Protein AF-A0A7C7WTL5-F1 (afdb_monomer_lite)

Foldseek 3Di:
DAAEEAEAAPCQQPPPPDPPDDPPRRHDHDCPDPCNCRNVVRVVVVVVQVVCCVVPVHHYHYDHDFAEDEPPPDLPPVDQVSQQVVCVVVVHDRDDDDPNPDDGDYDYPVRVVVVSVVRSD

Structure (mmCIF, N/CA/C/O backbone):
data_AF-A0A7C7WTL5-F1
#
_entry.id   AF-A0A7C7WTL5-F1
#
loop_
_atom_site.group_PDB
_atom_site.id
_atom_site.type_symbol
_atom_site.label_atom_id
_atom_site.label_alt_id
_atom_site.label_comp_id
_atom_site.label_asym_id
_atom_site.label_entity_id
_atom_site.label_seq_id
_atom_site.pdbx_PDB_ins_code
_atom_site.Cartn_x
_atom_site.Cartn_y
_atom_site.Cartn_z
_atom_site.occupancy
_atom_site.B_iso_or_equiv
_atom_site.auth_seq_id
_atom_site.auth_comp_id
_atom_site.auth_asym_id
_atom_site.auth_atom_id
_atom_site.pdbx_PDB_model_num
ATOM 1 N N . GLY A 1 1 ? 8.521 -17.626 -19.803 1.00 83.50 1 GLY A N 1
ATOM 2 C CA . GLY A 1 1 ? 8.962 -17.277 -18.437 1.00 83.50 1 GLY A CA 1
ATOM 3 C C . GLY A 1 1 ? 7.755 -17.201 -17.525 1.00 83.50 1 GLY A C 1
ATOM 4 O O . GLY A 1 1 ? 6.656 -17.469 -17.994 1.00 83.50 1 GLY A O 1
ATOM 5 N N . ALA A 1 2 ? 7.952 -16.861 -16.253 1.00 93.62 2 ALA A N 1
ATOM 6 C CA . ALA A 1 2 ? 6.860 -16.503 -15.346 1.00 93.62 2 ALA A CA 1
ATOM 7 C C . ALA A 1 2 ? 6.762 -14.974 -15.241 1.00 93.62 2 ALA A C 1
ATOM 9 O O . ALA A 1 2 ? 7.794 -14.302 -15.248 1.00 93.62 2 ALA A O 1
ATOM 10 N N . ARG A 1 3 ? 5.538 -14.449 -15.135 1.00 97.12 3 ARG A N 1
ATOM 11 C CA . ARG A 1 3 ? 5.256 -13.040 -14.835 1.00 97.12 3 ARG A CA 1
ATOM 12 C C . ARG A 1 3 ? 5.244 -12.840 -13.322 1.00 97.12 3 ARG A C 1
ATOM 14 O O . ARG A 1 3 ? 4.704 -13.676 -12.596 1.00 97.12 3 ARG A O 1
ATOM 21 N N . ILE A 1 4 ? 5.840 -11.752 -12.843 1.00 98.00 4 ILE A N 1
ATOM 22 C CA . ILE A 1 4 ? 5.933 -11.439 -11.412 1.00 98.00 4 ILE A CA 1
ATOM 23 C C . ILE A 1 4 ? 5.059 -10.223 -11.101 1.00 98.00 4 ILE A C 1
ATOM 25 O O . ILE A 1 4 ? 5.232 -9.163 -11.695 1.00 98.00 4 ILE A O 1
ATOM 29 N N . LEU A 1 5 ? 4.164 -10.357 -10.120 1.00 98.31 5 LEU A N 1
ATOM 30 C CA . LEU A 1 5 ? 3.429 -9.237 -9.532 1.00 98.31 5 LEU A CA 1
ATOM 31 C C . LEU A 1 5 ? 4.028 -8.905 -8.165 1.00 98.31 5 LEU A C 1
ATOM 33 O O . LEU A 1 5 ? 3.967 -9.708 -7.232 1.00 98.31 5 LEU A O 1
ATOM 37 N N . HIS A 1 6 ? 4.590 -7.709 -8.038 1.00 98.38 6 HIS A N 1
ATOM 38 C CA . HIS A 1 6 ? 5.110 -7.193 -6.785 1.00 98.38 6 HIS A CA 1
ATOM 39 C C . HIS A 1 6 ? 4.043 -6.378 -6.047 1.00 98.38 6 HIS A C 1
ATOM 41 O O . HIS A 1 6 ? 3.621 -5.314 -6.503 1.00 98.38 6 HIS A O 1
ATOM 47 N N . ALA A 1 7 ? 3.640 -6.866 -4.873 1.00 98.25 7 ALA A N 1
ATOM 48 C CA . ALA A 1 7 ? 2.781 -6.139 -3.944 1.00 98.25 7 ALA A CA 1
ATOM 49 C C . ALA A 1 7 ? 3.587 -5.064 -3.193 1.00 98.25 7 ALA A C 1
ATOM 51 O O . ALA A 1 7 ? 4.157 -5.324 -2.125 1.00 98.25 7 ALA A O 1
ATOM 52 N N . SER A 1 8 ? 3.641 -3.864 -3.764 1.00 98.25 8 SER 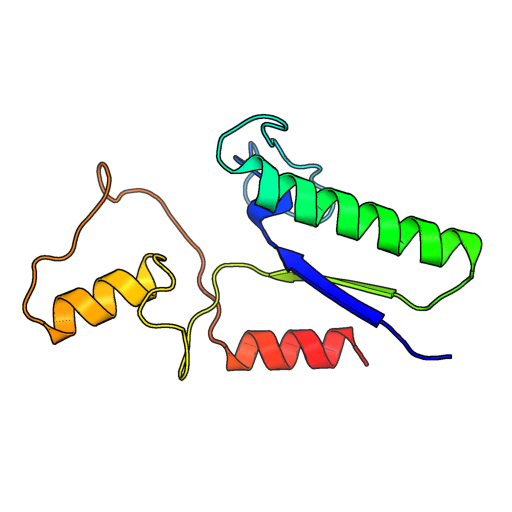A N 1
ATOM 53 C CA . SER A 1 8 ? 4.150 -2.657 -3.113 1.00 98.25 8 SER A CA 1
ATOM 54 C C . SER A 1 8 ? 3.076 -2.032 -2.203 1.00 98.25 8 SER A C 1
ATOM 56 O O . SER A 1 8 ? 2.077 -2.665 -1.859 1.00 98.25 8 SER A O 1
ATOM 58 N N . THR A 1 9 ? 3.283 -0.799 -1.754 1.00 97.06 9 THR A N 1
ATOM 59 C CA . THR A 1 9 ? 2.472 -0.127 -0.731 1.00 97.06 9 THR A CA 1
ATOM 60 C C . THR A 1 9 ? 2.339 1.363 -1.023 1.00 97.06 9 THR A C 1
ATOM 62 O O . THR A 1 9 ? 3.229 1.948 -1.631 1.00 97.06 9 THR A O 1
ATOM 65 N N . SER A 1 10 ? 1.270 2.004 -0.549 1.00 95.12 10 SER A N 1
ATOM 66 C CA . SER A 1 10 ? 1.155 3.468 -0.560 1.00 95.12 10 SER A CA 1
ATOM 67 C C . SER A 1 10 ? 2.226 4.165 0.290 1.00 95.12 10 SER A C 1
ATOM 69 O O . SER A 1 10 ? 2.511 5.336 0.072 1.00 95.12 10 SER A O 1
ATOM 71 N N . GLU A 1 11 ? 2.860 3.465 1.236 1.00 94.81 11 GLU A N 1
ATOM 72 C CA . GLU A 1 11 ? 3.922 4.042 2.078 1.00 94.81 11 GLU A CA 1
ATOM 73 C C . GLU A 1 11 ? 5.185 4.425 1.282 1.00 94.81 11 GLU A C 1
ATOM 75 O O . GLU A 1 11 ? 5.981 5.228 1.761 1.00 94.81 11 GLU A O 1
ATOM 80 N N . VAL A 1 12 ? 5.350 3.957 0.033 1.00 97.62 12 VAL A N 1
ATOM 81 C CA . VAL A 1 12 ? 6.435 4.440 -0.847 1.00 97.62 12 VAL A CA 1
ATOM 82 C C . VAL A 1 12 ? 6.316 5.937 -1.154 1.00 97.62 12 VAL A C 1
ATOM 84 O O . VAL A 1 12 ? 7.315 6.562 -1.512 1.00 97.62 12 VAL A O 1
ATOM 87 N N . TYR A 1 13 ? 5.120 6.511 -0.975 1.00 96.56 13 TYR A N 1
ATOM 88 C CA . TYR A 1 13 ? 4.859 7.944 -1.088 1.00 96.56 13 TYR A CA 1
ATOM 89 C C . TYR A 1 13 ? 5.179 8.733 0.196 1.00 96.56 13 TYR A C 1
ATOM 91 O O . TYR A 1 13 ? 5.322 9.953 0.124 1.00 96.56 13 TYR A O 1
ATOM 99 N N . GLY A 1 14 ? 5.328 8.067 1.346 1.00 93.62 14 GLY A N 1
ATOM 100 C CA . GLY A 1 14 ? 5.685 8.686 2.626 1.00 93.62 14 GLY A CA 1
ATOM 101 C C . GLY A 1 14 ? 4.636 9.648 3.177 1.00 93.62 14 GLY A C 1
ATOM 102 O O . GLY A 1 14 ? 3.466 9.289 3.288 1.00 93.62 14 GLY A O 1
ATOM 103 N N . ASP A 1 15 ? 5.073 10.858 3.540 1.00 91.88 15 ASP A N 1
ATOM 104 C CA . ASP A 1 15 ? 4.210 11.983 3.919 1.00 91.88 15 ASP A CA 1
ATOM 105 C C . ASP A 1 15 ? 4.004 12.902 2.699 1.00 91.88 15 ASP A C 1
ATOM 107 O O . ASP A 1 15 ? 4.793 13.832 2.485 1.00 91.88 15 ASP A O 1
ATOM 111 N N . PRO A 1 16 ? 3.024 12.591 1.826 1.00 89.44 16 PRO A N 1
ATOM 112 C CA . PRO A 1 16 ? 2.935 13.171 0.498 1.00 89.44 16 PRO A CA 1
ATOM 113 C C . PRO A 1 16 ? 2.617 14.663 0.550 1.00 89.44 16 PRO A C 1
ATOM 115 O O . PRO A 1 16 ? 1.692 15.111 1.220 1.00 89.44 16 PRO A O 1
ATOM 118 N N . GLN A 1 17 ? 3.325 15.425 -0.276 1.00 92.12 17 GLN A N 1
ATOM 119 C CA . GLN A 1 17 ? 3.106 16.866 -0.448 1.00 92.12 17 GLN A CA 1
ATOM 120 C C . GLN A 1 17 ? 2.094 17.185 -1.563 1.00 92.12 17 GLN A C 1
ATOM 122 O O . GLN A 1 17 ? 1.881 18.346 -1.904 1.00 92.12 17 GLN A O 1
ATOM 127 N N . VAL A 1 18 ? 1.479 16.150 -2.143 1.00 91.69 18 VAL A N 1
ATOM 128 C CA . VAL A 1 18 ? 0.506 16.231 -3.240 1.00 91.69 18 VAL A CA 1
ATOM 129 C C . VAL A 1 18 ? -0.726 15.380 -2.929 1.00 91.69 18 VAL A C 1
ATOM 131 O O . VAL A 1 18 ? -0.632 14.346 -2.258 1.00 91.69 18 VAL A O 1
ATOM 134 N N . HIS A 1 19 ? -1.891 15.814 -3.417 1.00 88.94 19 HIS A N 1
ATOM 135 C CA . HIS A 1 19 ? -3.150 15.084 -3.280 1.00 88.94 19 HIS A CA 1
ATOM 136 C C . HIS A 1 19 ? -4.008 15.233 -4.552 1.00 88.94 19 HIS A C 1
ATOM 138 O O . HIS A 1 19 ? -4.309 16.371 -4.923 1.00 88.94 19 HIS A O 1
ATOM 144 N N . PRO A 1 20 ? -4.437 14.133 -5.206 1.00 92.19 20 PRO A N 1
ATOM 145 C CA . PRO A 1 20 ? -4.150 12.728 -4.879 1.00 92.19 20 PRO A CA 1
ATOM 146 C C . PRO A 1 20 ? -2.689 12.326 -5.166 1.00 92.19 20 PRO A C 1
ATOM 148 O O . PRO A 1 20 ? -1.948 13.073 -5.799 1.00 92.19 20 PRO A O 1
ATOM 151 N N . GLN A 1 21 ? -2.274 11.146 -4.689 1.00 94.25 21 GLN A N 1
ATOM 152 C CA . GLN A 1 21 ? -0.969 10.562 -5.021 1.00 94.25 21 GLN A CA 1
ATOM 153 C C . GLN A 1 21 ? -1.092 9.694 -6.274 1.00 94.25 21 GLN A C 1
ATOM 155 O O . GLN A 1 21 ? -1.700 8.627 -6.231 1.00 94.25 21 GLN A O 1
ATOM 160 N N . THR A 1 22 ? -0.521 10.162 -7.374 1.00 96.56 22 THR A N 1
ATOM 161 C CA . THR A 1 22 ? -0.388 9.425 -8.634 1.00 96.56 22 THR A CA 1
ATOM 162 C C . THR A 1 22 ? 0.926 8.633 -8.667 1.00 96.56 22 THR A C 1
ATOM 164 O O . THR A 1 22 ? 1.820 8.826 -7.839 1.00 96.56 22 THR A O 1
ATOM 167 N N . GLU A 1 23 ? 1.056 7.674 -9.580 1.00 97.62 23 GLU A N 1
ATOM 168 C CA . GLU A 1 23 ? 2.194 6.748 -9.650 1.00 97.62 23 GLU A CA 1
ATOM 169 C C . GLU A 1 23 ? 3.522 7.405 -10.051 1.00 97.62 23 GLU A C 1
ATOM 171 O O . GLU A 1 23 ? 4.584 6.881 -9.706 1.00 97.62 23 GLU A O 1
ATOM 176 N N . ASP A 1 24 ? 3.473 8.566 -10.701 1.00 97.25 24 ASP A N 1
ATOM 177 C CA . ASP A 1 24 ? 4.626 9.398 -11.054 1.00 97.25 24 ASP A CA 1
ATOM 178 C C . ASP A 1 24 ? 5.216 10.163 -9.857 1.00 97.25 24 ASP A C 1
ATOM 180 O O . ASP A 1 24 ? 6.363 10.610 -9.917 1.00 97.25 24 ASP A O 1
ATOM 184 N N . TYR A 1 25 ? 4.478 10.286 -8.748 1.00 97.75 25 TYR A N 1
ATOM 185 C CA . TYR A 1 25 ? 4.982 10.945 -7.549 1.00 97.75 25 TYR A CA 1
ATOM 186 C C . TYR A 1 25 ? 6.071 10.109 -6.864 1.00 97.75 25 TYR A C 1
ATOM 188 O O . TYR A 1 25 ? 5.868 8.950 -6.503 1.00 97.75 25 TYR A O 1
ATOM 196 N N . TRP A 1 26 ? 7.233 10.721 -6.623 1.00 97.56 26 TRP A N 1
ATOM 197 C CA . TRP A 1 26 ? 8.406 10.034 -6.060 1.00 97.56 26 TRP A CA 1
ATOM 198 C C . TRP A 1 26 ? 8.310 9.723 -4.565 1.00 97.56 26 TRP A C 1
ATOM 200 O O . TRP A 1 26 ? 9.095 8.921 -4.053 1.00 97.56 26 TRP A O 1
ATOM 210 N N . GLY A 1 27 ? 7.369 10.353 -3.865 1.00 96.69 27 GLY A N 1
ATOM 211 C CA . GLY A 1 27 ? 7.241 10.249 -2.420 1.00 96.69 27 GLY A CA 1
ATOM 212 C C . GLY A 1 27 ? 8.129 11.218 -1.646 1.00 96.69 27 GLY A C 1
ATOM 213 O O . GLY A 1 27 ? 9.141 11.717 -2.135 1.00 96.69 27 GLY A O 1
ATOM 214 N N . HIS A 1 28 ? 7.733 11.468 -0.404 1.00 97.00 28 HIS A N 1
ATOM 215 C CA . HIS A 1 28 ? 8.469 12.264 0.569 1.00 97.00 28 HIS A CA 1
ATOM 216 C C . HIS A 1 28 ? 8.646 11.413 1.832 1.00 97.00 28 HIS A C 1
ATOM 218 O O . HIS A 1 28 ? 7.822 11.408 2.745 1.00 97.00 28 HIS A O 1
ATOM 224 N N . VAL A 1 29 ? 9.703 10.599 1.817 1.00 97.19 29 VAL A N 1
ATOM 225 C CA . VAL A 1 29 ? 9.972 9.536 2.796 1.00 97.19 29 VAL A CA 1
ATOM 226 C C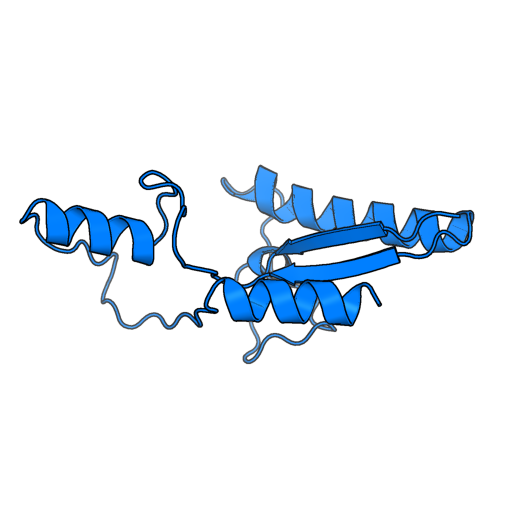 . VAL A 1 29 ? 11.248 9.864 3.568 1.00 97.19 29 VAL A C 1
ATOM 228 O O . VAL A 1 29 ? 12.220 10.351 2.994 1.00 97.19 29 VAL A O 1
ATOM 231 N N . ASN A 1 30 ? 11.257 9.591 4.875 1.00 97.31 30 ASN A N 1
ATOM 232 C CA . ASN A 1 30 ? 12.457 9.710 5.700 1.00 97.31 30 ASN A CA 1
ATOM 233 C C . ASN A 1 30 ? 13.242 8.381 5.693 1.00 97.31 30 ASN A C 1
ATOM 235 O O . ASN A 1 30 ? 12.782 7.415 6.314 1.00 97.31 30 ASN A O 1
ATOM 239 N N . PRO A 1 31 ? 14.448 8.330 5.096 1.00 97.69 31 PRO A N 1
ATOM 240 C CA . PRO A 1 31 ? 15.170 7.077 4.877 1.00 97.69 31 PRO A CA 1
ATOM 241 C C . PRO A 1 31 ? 15.773 6.464 6.149 1.00 97.69 31 PRO A C 1
ATOM 243 O O . PRO A 1 31 ? 16.241 5.331 6.117 1.00 97.69 31 PRO A O 1
ATOM 246 N N . ILE A 1 32 ? 15.787 7.191 7.270 1.00 98.00 32 ILE A N 1
ATOM 247 C CA . ILE A 1 32 ? 16.359 6.732 8.550 1.00 98.00 32 ILE A CA 1
ATOM 248 C C . ILE A 1 32 ? 15.378 6.870 9.721 1.00 98.00 32 ILE A C 1
ATOM 250 O O . ILE A 1 32 ? 15.755 6.740 10.885 1.00 98.00 32 ILE A O 1
ATOM 254 N N . GLY A 1 33 ? 14.108 7.159 9.429 1.00 95.62 33 GLY A N 1
ATOM 255 C CA . GLY A 1 33 ? 13.057 7.244 10.439 1.00 95.62 33 GLY A CA 1
ATOM 256 C C . GLY A 1 33 ? 12.693 5.875 11.030 1.00 95.62 33 GLY A C 1
ATOM 257 O O . GLY A 1 33 ? 13.082 4.836 10.495 1.00 95.62 33 GLY A O 1
ATOM 258 N N . PRO A 1 34 ? 11.872 5.831 12.092 1.00 94.50 34 PRO A N 1
ATOM 259 C CA . PRO A 1 34 ? 11.465 4.575 12.735 1.00 94.50 34 PRO A CA 1
ATOM 260 C C . PRO A 1 34 ? 10.666 3.631 11.818 1.00 94.50 34 PRO A C 1
ATOM 262 O O . PRO A 1 34 ? 10.602 2.436 12.086 1.00 94.50 34 PRO A O 1
ATOM 265 N N . ARG A 1 35 ? 10.068 4.155 10.739 1.00 92.44 35 ARG A N 1
ATOM 266 C CA . ARG A 1 35 ? 9.329 3.387 9.720 1.00 92.44 35 ARG A CA 1
ATOM 267 C C . ARG A 1 35 ? 10.175 3.005 8.499 1.00 92.44 35 ARG A C 1
ATOM 269 O O . ARG A 1 35 ? 9.723 2.217 7.674 1.00 92.44 35 ARG A O 1
ATOM 276 N N . SER A 1 36 ? 11.415 3.500 8.410 1.00 95.25 36 SER A N 1
ATOM 277 C CA . SER A 1 36 ? 12.285 3.334 7.233 1.00 95.25 36 SER A CA 1
ATOM 278 C C . SER A 1 36 ? 12.497 1.876 6.830 1.00 95.25 36 SER A C 1
ATOM 280 O O . SER A 1 36 ? 12.551 1.576 5.642 1.00 95.25 36 SER A O 1
ATOM 282 N N . CYS A 1 37 ? 12.547 0.949 7.793 1.00 96.88 37 CYS A N 1
ATOM 283 C CA . CYS A 1 37 ? 12.702 -0.479 7.515 1.00 96.88 37 CYS A CA 1
ATOM 284 C C . CYS A 1 37 ? 11.594 -1.043 6.609 1.00 96.88 37 CYS A C 1
ATOM 286 O O . CYS A 1 37 ? 11.856 -1.952 5.822 1.00 96.88 37 CYS A O 1
ATOM 288 N N . TYR A 1 38 ? 10.378 -0.501 6.696 1.00 96.12 38 TYR A N 1
ATOM 289 C CA . TYR A 1 38 ? 9.259 -0.871 5.839 1.00 96.12 38 TYR A CA 1
ATOM 290 C C . TYR A 1 38 ? 9.212 0.002 4.582 1.00 96.12 38 TYR A C 1
ATOM 292 O O . TYR A 1 38 ? 9.181 -0.535 3.473 1.00 96.12 38 TYR A O 1
ATOM 300 N N . ASP A 1 39 ? 9.258 1.326 4.751 1.00 96.81 39 ASP A N 1
ATOM 301 C CA . ASP A 1 39 ? 9.067 2.291 3.662 1.00 96.81 39 ASP A CA 1
ATOM 302 C C . ASP A 1 39 ? 10.180 2.158 2.607 1.00 96.81 39 ASP A C 1
ATOM 304 O O . ASP A 1 39 ? 9.910 1.897 1.432 1.00 96.81 39 ASP A O 1
ATOM 308 N N . GLU A 1 40 ? 11.447 2.232 3.030 1.00 98.38 40 GLU A N 1
ATOM 309 C CA . GLU A 1 40 ? 12.592 2.037 2.133 1.00 98.38 40 GLU A CA 1
ATOM 310 C C . GLU A 1 40 ? 12.724 0.582 1.690 1.00 98.38 40 GLU A C 1
ATOM 312 O O . GLU A 1 40 ? 13.108 0.320 0.552 1.00 98.38 40 GLU A O 1
ATOM 317 N N .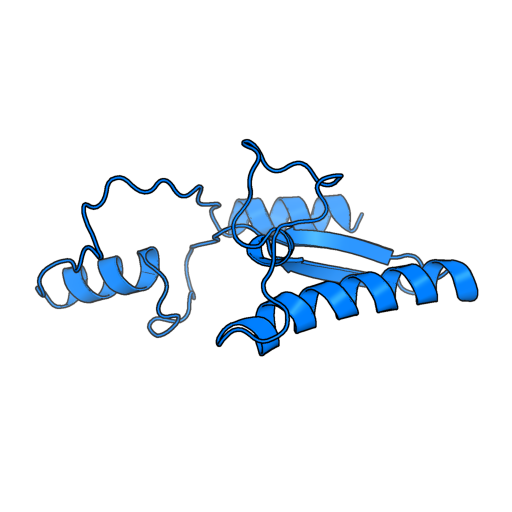 GLY A 1 41 ? 12.332 -0.376 2.538 1.00 98.31 41 GLY A N 1
ATOM 318 C CA . GLY A 1 41 ? 12.292 -1.794 2.178 1.00 98.31 41 GLY A CA 1
ATOM 319 C C . GLY A 1 41 ? 11.382 -2.076 0.976 1.00 98.31 41 GLY A C 1
ATOM 320 O O . GLY A 1 41 ? 11.712 -2.894 0.116 1.00 98.31 41 GLY A O 1
ATOM 321 N N . LYS A 1 42 ? 10.253 -1.370 0.865 1.00 98.38 42 LYS A N 1
ATOM 322 C CA . LYS A 1 42 ? 9.360 -1.458 -0.297 1.00 98.38 42 LYS A CA 1
ATOM 323 C C . LYS A 1 42 ? 9.862 -0.645 -1.489 1.00 98.38 42 LYS A C 1
ATOM 325 O O . LYS A 1 42 ? 9.784 -1.136 -2.613 1.00 98.38 42 LYS A O 1
ATOM 330 N N . ARG A 1 43 ? 10.456 0.532 -1.263 1.00 98.56 43 ARG A N 1
ATOM 331 C CA . ARG A 1 43 ? 11.055 1.354 -2.334 1.00 98.56 43 ARG A CA 1
ATOM 332 C C . ARG A 1 43 ? 12.214 0.643 -3.033 1.00 98.56 43 ARG A C 1
ATOM 334 O O . ARG A 1 43 ? 12.256 0.602 -4.262 1.00 98.56 43 ARG A O 1
ATOM 341 N N . ILE A 1 44 ? 13.124 0.022 -2.278 1.00 98.50 44 ILE A N 1
ATOM 342 C CA . ILE A 1 44 ? 14.222 -0.754 -2.868 1.00 98.50 44 ILE A CA 1
ATOM 343 C C . ILE A 1 44 ? 13.701 -1.984 -3.615 1.00 98.50 44 ILE A C 1
ATOM 345 O O . ILE A 1 44 ? 14.250 -2.332 -4.655 1.00 98.50 44 ILE A O 1
ATOM 349 N N . ALA A 1 45 ? 12.620 -2.614 -3.146 1.00 98.62 45 ALA A N 1
ATOM 350 C CA . ALA A 1 45 ? 12.021 -3.743 -3.847 1.00 98.62 45 ALA A CA 1
ATOM 351 C C . ALA A 1 45 ? 11.470 -3.343 -5.228 1.00 98.62 45 ALA A C 1
ATOM 353 O O . ALA A 1 45 ? 11.717 -4.068 -6.188 1.00 98.62 45 ALA A O 1
ATOM 354 N N . GLU A 1 46 ? 10.811 -2.182 -5.365 1.00 98.69 46 GLU A N 1
ATOM 355 C CA . GLU A 1 46 ? 10.407 -1.657 -6.683 1.00 98.69 46 GLU A CA 1
ATOM 356 C C . GLU A 1 46 ? 11.622 -1.424 -7.593 1.00 98.69 46 GLU A C 1
ATOM 358 O O . GLU A 1 46 ? 11.608 -1.826 -8.756 1.00 98.69 46 GLU A O 1
ATOM 363 N N . SER A 1 47 ? 12.699 -0.846 -7.050 1.00 98.56 47 SER A N 1
ATOM 364 C CA . SER A 1 47 ? 13.942 -0.629 -7.798 1.00 98.56 47 SER A CA 1
ATOM 365 C C . SER A 1 47 ? 14.549 -1.945 -8.291 1.00 98.56 47 SER A C 1
ATOM 367 O O . SER A 1 47 ? 14.829 -2.086 -9.480 1.00 98.56 47 SER A O 1
ATOM 369 N N . LEU A 1 48 ? 14.695 -2.945 -7.416 1.00 98.62 48 LEU A N 1
ATOM 370 C CA . LEU A 1 48 ? 15.233 -4.260 -7.781 1.00 98.62 48 LEU A CA 1
ATOM 371 C C . LEU A 1 48 ? 14.387 -4.939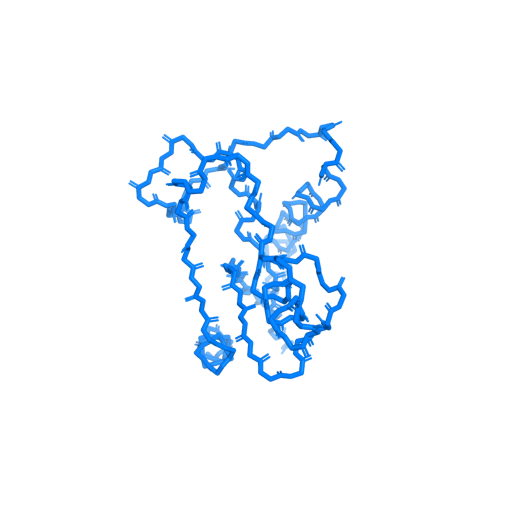 -8.862 1.00 98.62 48 LEU A C 1
ATOM 373 O O . LEU A 1 48 ? 14.942 -5.509 -9.797 1.00 98.62 48 LEU A O 1
ATOM 377 N N . MET A 1 49 ? 13.061 -4.847 -8.753 1.00 98.44 49 MET A N 1
ATOM 378 C CA . MET A 1 49 ? 12.131 -5.379 -9.745 1.00 98.44 49 MET A CA 1
ATOM 379 C C . MET A 1 49 ? 12.344 -4.712 -11.111 1.00 98.44 49 MET A C 1
ATOM 381 O O . MET A 1 49 ? 12.591 -5.405 -12.093 1.00 98.44 49 MET A O 1
ATOM 385 N N . MET A 1 50 ? 12.347 -3.379 -11.182 1.00 98.25 50 MET A N 1
ATOM 386 C CA . MET A 1 50 ? 12.537 -2.673 -12.456 1.00 98.25 50 MET A CA 1
ATOM 387 C C . MET A 1 50 ? 13.924 -2.903 -13.065 1.00 98.25 50 MET A C 1
ATOM 389 O O . MET A 1 50 ? 14.024 -3.144 -14.264 1.00 98.25 50 MET A O 1
ATOM 393 N N . ASN A 1 51 ? 14.982 -2.941 -12.251 1.00 98.44 51 ASN A N 1
ATOM 394 C CA . ASN A 1 51 ? 16.328 -3.260 -12.737 1.00 98.44 51 ASN A CA 1
ATOM 395 C C . ASN A 1 51 ? 16.406 -4.687 -13.307 1.00 98.44 51 ASN A C 1
ATOM 397 O O . ASN A 1 51 ? 17.077 -4.918 -14.311 1.00 98.44 51 ASN A O 1
ATOM 401 N N . TYR A 1 52 ? 15.714 -5.657 -12.699 1.00 98.19 52 TYR A N 1
ATOM 402 C CA . TYR A 1 52 ? 15.683 -7.029 -13.209 1.00 98.19 52 TYR A CA 1
ATOM 403 C C . TYR A 1 52 ? 14.884 -7.141 -14.515 1.00 98.19 52 TYR A C 1
ATOM 405 O O . TYR A 1 52 ? 15.265 -7.908 -15.399 1.00 98.19 52 TYR A O 1
ATOM 413 N N . HIS A 1 53 ? 13.807 -6.360 -14.658 1.00 97.88 53 HIS A N 1
ATOM 414 C CA . HIS A 1 53 ? 13.088 -6.222 -15.925 1.00 97.88 53 HIS A CA 1
ATOM 415 C C . HIS A 1 53 ? 14.010 -5.673 -17.022 1.00 97.88 53 HIS A C 1
ATOM 417 O O . HIS A 1 53 ? 14.144 -6.303 -18.064 1.00 97.88 53 HIS A O 1
ATOM 423 N N . GLU A 1 54 ? 14.708 -4.563 -16.771 1.00 98.12 54 GLU A N 1
ATOM 424 C CA . GLU A 1 54 ? 15.606 -3.942 -17.756 1.00 98.12 54 GLU A CA 1
ATOM 425 C C . GLU A 1 54 ? 16.787 -4.844 -18.148 1.00 98.12 54 GLU A C 1
ATOM 427 O O . GLU A 1 54 ? 17.162 -4.907 -19.318 1.00 98.12 54 GLU A O 1
ATOM 432 N N . ALA A 1 55 ? 17.375 -5.559 -17.184 1.00 98.19 55 ALA A N 1
ATOM 433 C CA . ALA A 1 55 ? 18.558 -6.385 -17.421 1.00 98.19 55 ALA A CA 1
ATOM 434 C C . ALA A 1 55 ? 18.249 -7.756 -18.045 1.00 98.19 55 ALA A C 1
ATOM 436 O O . ALA A 1 55 ? 19.105 -8.332 -18.722 1.00 98.19 55 ALA A O 1
ATOM 437 N N . HIS A 1 56 ? 17.064 -8.313 -17.779 1.00 97.44 56 HIS A N 1
ATOM 438 C CA . HIS A 1 56 ? 16.746 -9.709 -18.098 1.00 97.44 56 HIS A CA 1
ATOM 439 C C . HIS A 1 56 ? 15.414 -9.909 -18.829 1.00 97.44 56 HIS A C 1
ATOM 441 O O . HIS A 1 56 ? 15.028 -11.056 -19.049 1.00 97.44 56 HIS A O 1
ATOM 447 N N . ASP A 1 57 ? 14.716 -8.829 -19.192 1.00 97.06 57 ASP A N 1
ATOM 448 C CA . ASP A 1 57 ? 13.414 -8.844 -19.876 1.00 97.06 57 ASP A CA 1
ATOM 449 C C . ASP A 1 57 ? 12.359 -9.698 -19.143 1.00 97.06 57 ASP A C 1
ATOM 451 O O . ASP A 1 57 ? 11.485 -10.339 -19.730 1.00 97.06 57 ASP A O 1
ATOM 455 N N . VAL A 1 58 ? 12.453 -9.753 -17.809 1.00 97.75 58 VAL A N 1
ATOM 456 C CA . VAL A 1 58 ? 11.461 -10.446 -16.980 1.00 97.75 58 VAL A CA 1
ATOM 457 C C . VAL A 1 58 ? 10.206 -9.598 -16.908 1.00 97.75 58 VAL A C 1
ATOM 459 O O . VAL A 1 58 ? 10.259 -8.418 -16.572 1.00 97.75 58 VAL A O 1
ATOM 462 N N . GLU A 1 59 ? 9.056 -10.202 -17.186 1.00 98.06 59 GLU A N 1
ATOM 463 C CA . GLU A 1 59 ? 7.788 -9.493 -17.141 1.00 98.06 59 GLU A CA 1
ATOM 464 C C . GLU A 1 59 ? 7.360 -9.216 -15.696 1.00 98.06 59 GLU A C 1
ATOM 466 O O . GLU A 1 59 ? 7.058 -10.132 -14.924 1.00 98.06 59 GLU A O 1
ATOM 471 N N . ILE A 1 60 ? 7.327 -7.933 -15.339 1.00 98.25 60 ILE A N 1
ATOM 472 C CA . ILE A 1 60 ? 7.061 -7.464 -13.981 1.00 98.25 60 ILE A CA 1
ATOM 473 C C . ILE A 1 60 ? 5.859 -6.521 -13.982 1.00 98.25 60 ILE A C 1
ATOM 475 O O . ILE A 1 60 ? 5.632 -5.748 -14.916 1.00 98.25 60 ILE A O 1
ATOM 479 N N . ARG A 1 61 ? 5.062 -6.612 -12.920 1.00 98.19 61 ARG A N 1
ATOM 480 C CA . ARG A 1 61 ? 3.950 -5.719 -12.597 1.00 98.19 61 ARG A CA 1
ATOM 481 C C . ARG A 1 61 ? 4.111 -5.252 -11.159 1.00 98.19 61 ARG A C 1
ATOM 483 O O . ARG A 1 61 ? 4.424 -6.058 -10.285 1.00 98.19 61 ARG A O 1
ATOM 490 N N . ILE A 1 62 ? 3.885 -3.971 -10.898 1.00 98.50 62 ILE A N 1
ATOM 491 C CA . ILE A 1 62 ? 3.964 -3.395 -9.552 1.00 98.50 62 ILE A CA 1
ATOM 492 C C . ILE A 1 62 ? 2.588 -2.839 -9.200 1.00 98.50 62 ILE A C 1
ATOM 494 O O . ILE A 1 62 ? 2.041 -2.037 -9.951 1.00 98.50 62 ILE A O 1
ATOM 498 N N . ILE A 1 63 ? 2.039 -3.255 -8.058 1.00 98.31 63 ILE A N 1
ATOM 499 C CA . ILE A 1 63 ? 0.810 -2.685 -7.495 1.00 98.31 63 ILE A CA 1
ATOM 500 C C . ILE A 1 63 ? 1.127 -1.968 -6.186 1.00 98.31 63 ILE A C 1
ATOM 502 O O . ILE A 1 63 ? 1.701 -2.567 -5.278 1.00 98.31 63 ILE A O 1
ATOM 506 N N . ARG A 1 64 ? 0.752 -0.691 -6.066 1.00 97.94 64 ARG A N 1
ATOM 507 C CA . ARG A 1 64 ? 0.911 0.092 -4.829 1.00 97.94 64 ARG A CA 1
ATOM 508 C C . ARG A 1 64 ? -0.380 0.042 -4.021 1.00 97.94 64 ARG A C 1
ATOM 510 O O . ARG A 1 64 ? -1.354 0.724 -4.321 1.00 97.94 64 ARG A O 1
ATOM 517 N N . ILE A 1 65 ? -0.397 -0.826 -3.013 1.00 96.44 65 ILE A N 1
ATOM 518 C CA . ILE A 1 65 ? -1.606 -1.158 -2.255 1.00 96.44 65 ILE A CA 1
ATOM 519 C C . ILE A 1 65 ? -1.880 -0.088 -1.191 1.00 96.44 65 ILE A C 1
ATOM 521 O O . ILE A 1 65 ? -1.035 0.173 -0.335 1.00 96.44 65 ILE A O 1
ATOM 525 N N . PHE A 1 66 ? -3.079 0.498 -1.225 1.00 93.81 66 PHE A N 1
ATOM 526 C CA . PHE A 1 66 ? -3.599 1.387 -0.178 1.00 93.81 66 PHE A CA 1
ATOM 527 C C . PHE A 1 66 ? -4.280 0.586 0.944 1.00 93.81 66 PHE A C 1
ATOM 529 O O . PHE A 1 66 ? -4.441 -0.634 0.854 1.00 93.81 66 PHE A O 1
ATOM 536 N N . ASN A 1 67 ? -4.696 1.265 2.021 1.00 91.31 67 ASN A N 1
ATOM 537 C CA . ASN A 1 67 ? -5.313 0.625 3.188 1.00 91.31 67 ASN A CA 1
ATOM 538 C C . ASN A 1 67 ? -6.444 -0.324 2.782 1.00 91.31 67 ASN A C 1
ATOM 540 O O . ASN A 1 67 ? -7.497 0.103 2.316 1.00 91.31 67 ASN A O 1
ATOM 544 N N . THR A 1 68 ? -6.215 -1.617 2.986 1.00 94.44 68 THR A N 1
ATOM 545 C CA . THR A 1 68 ? -7.148 -2.671 2.597 1.00 94.44 68 THR A CA 1
ATOM 546 C C . THR A 1 68 ? -7.691 -3.362 3.835 1.00 94.44 68 THR A C 1
ATOM 548 O O . THR A 1 68 ? -6.927 -3.664 4.753 1.00 94.44 68 THR A O 1
ATOM 551 N N . TYR A 1 69 ? -8.997 -3.622 3.853 1.00 94.19 69 TYR A N 1
ATOM 552 C CA . TYR A 1 69 ? -9.686 -4.293 4.953 1.00 94.19 69 TYR A CA 1
ATOM 553 C C . TYR A 1 69 ? -10.611 -5.399 4.437 1.00 94.19 69 TYR A C 1
ATOM 555 O O . TYR A 1 69 ? -11.037 -5.391 3.283 1.00 94.19 69 TYR A O 1
ATOM 563 N N . GLY A 1 70 ? -10.940 -6.356 5.302 1.00 94.44 70 GLY A N 1
ATOM 564 C CA . GLY A 1 70 ? -11.884 -7.418 4.977 1.00 94.44 70 GLY A CA 1
ATOM 565 C C . GLY A 1 70 ? -11.789 -8.625 5.910 1.00 94.44 70 GLY A C 1
ATOM 566 O O . GLY A 1 70 ? -11.032 -8.604 6.884 1.00 94.44 70 GLY A O 1
ATOM 567 N N . PRO A 1 71 ? -12.568 -9.686 5.641 1.00 93.94 71 PRO A N 1
ATOM 568 C CA . PRO A 1 71 ? -12.502 -10.935 6.389 1.00 93.94 71 PRO A CA 1
ATOM 569 C C . PRO A 1 71 ? -11.081 -11.507 6.421 1.00 93.94 71 PRO A C 1
ATOM 571 O O . PRO A 1 71 ? -10.345 -11.401 5.443 1.00 93.94 71 PRO A O 1
ATOM 574 N N . ARG A 1 72 ? -10.721 -12.177 7.525 1.00 92.12 72 ARG A N 1
ATOM 575 C CA . ARG A 1 72 ? -9.387 -12.774 7.764 1.00 92.12 72 ARG A CA 1
ATOM 576 C C . ARG A 1 72 ? -8.237 -11.767 7.913 1.00 92.12 72 ARG A C 1
ATOM 578 O O . ARG A 1 72 ? -7.086 -12.189 7.949 1.00 92.12 72 ARG A O 1
ATOM 585 N N . MET A 1 73 ? -8.530 -10.471 8.020 1.00 90.62 73 MET A N 1
ATOM 586 C CA . MET A 1 73 ? -7.546 -9.484 8.469 1.00 90.62 73 MET A CA 1
ATOM 587 C C . MET A 1 73 ? -7.003 -9.882 9.848 1.00 90.62 73 MET A C 1
ATOM 589 O O . MET A 1 73 ? -7.760 -10.364 10.693 1.00 90.62 73 MET A O 1
ATOM 593 N N . ASP A 1 74 ? -5.703 -9.686 10.064 1.00 8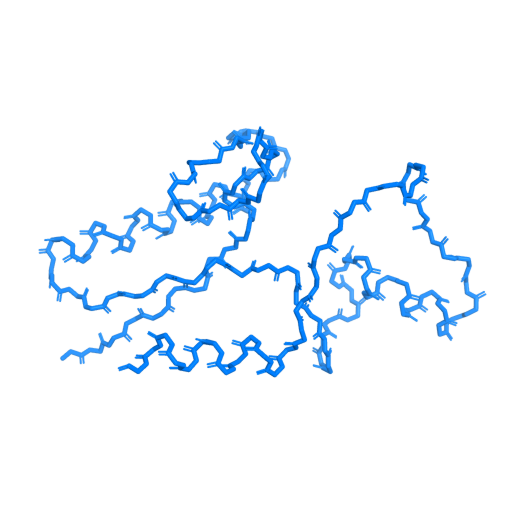7.50 74 ASP A N 1
ATOM 594 C CA . ASP A 1 74 ? -5.079 -9.949 11.358 1.00 87.50 74 ASP A CA 1
ATOM 595 C C . ASP A 1 74 ? -5.692 -9.013 12.420 1.00 87.50 74 ASP A C 1
ATOM 597 O O . ASP A 1 74 ? -5.665 -7.790 12.253 1.00 87.50 74 ASP A O 1
ATOM 601 N N . PRO A 1 75 ? -6.272 -9.545 13.512 1.00 85.62 75 PRO A N 1
ATOM 602 C CA . PRO A 1 75 ? -6.802 -8.712 14.584 1.00 85.62 75 PRO A CA 1
ATOM 603 C C . PRO A 1 75 ? -5.744 -7.787 15.206 1.00 85.62 75 PRO A C 1
ATOM 605 O O . PRO A 1 75 ? -6.091 -6.712 15.684 1.00 85.62 75 PRO A O 1
ATOM 608 N N . ASN A 1 76 ? -4.466 -8.167 15.189 1.00 84.69 76 ASN A N 1
ATOM 609 C CA . ASN A 1 76 ? -3.365 -7.420 15.802 1.00 84.69 76 ASN A CA 1
ATOM 610 C C . ASN A 1 76 ? -2.541 -6.607 14.793 1.00 84.69 76 ASN A C 1
ATOM 612 O O . ASN A 1 76 ? -1.459 -6.128 15.119 1.00 84.69 76 ASN A O 1
ATOM 616 N N . ASP A 1 77 ? -3.070 -6.405 13.590 1.00 80.56 77 ASP A N 1
ATOM 617 C CA . ASP A 1 77 ? -2.478 -5.608 12.511 1.00 80.56 77 ASP A CA 1
ATOM 618 C C . ASP A 1 77 ? -2.194 -4.139 12.897 1.00 80.56 77 ASP A C 1
ATOM 620 O O . ASP A 1 77 ? -1.436 -3.434 12.236 1.00 80.56 77 ASP A O 1
ATOM 624 N N . GLY A 1 78 ? -2.796 -3.652 13.987 1.00 77.44 78 GLY A N 1
ATOM 625 C CA . GLY A 1 78 ? -2.500 -2.339 14.566 1.00 77.44 78 GLY A CA 1
ATOM 626 C C . GLY A 1 78 ? -3.001 -1.149 13.741 1.00 77.44 78 GLY A C 1
ATOM 627 O O . GLY A 1 78 ? -2.819 -0.002 14.155 1.00 77.44 78 GLY A O 1
ATOM 628 N N . ARG A 1 79 ? -3.655 -1.395 12.598 1.00 85.00 79 ARG A N 1
ATOM 629 C CA . ARG A 1 79 ? -4.272 -0.372 11.748 1.00 85.00 79 ARG A CA 1
ATOM 630 C C . ARG A 1 79 ? -5.635 0.059 12.299 1.00 85.00 79 ARG A C 1
ATOM 632 O O . ARG A 1 79 ? -6.257 -0.594 13.132 1.00 85.00 79 ARG A O 1
ATOM 639 N N . VAL A 1 80 ? -6.116 1.204 11.820 1.00 89.06 80 VAL A N 1
ATOM 640 C CA . VAL A 1 80 ? -7.311 1.871 12.367 1.00 89.06 80 VAL A CA 1
ATOM 641 C C . VAL A 1 80 ? -8.575 1.003 12.315 1.00 89.06 80 VAL A C 1
ATOM 643 O O . VAL A 1 80 ? -9.296 0.928 13.305 1.00 89.06 80 VAL A O 1
ATOM 646 N N . ILE A 1 81 ? -8.816 0.289 11.208 1.00 90.19 81 ILE A N 1
ATOM 647 C CA . ILE A 1 81 ? -10.018 -0.544 11.048 1.00 90.19 81 ILE A CA 1
ATOM 648 C C . ILE A 1 81 ? -9.991 -1.748 11.998 1.00 90.19 81 ILE A C 1
ATOM 650 O O . ILE A 1 81 ? -10.983 -1.997 12.677 1.00 90.19 81 ILE A O 1
ATOM 654 N N . SER A 1 82 ? -8.866 -2.467 12.102 1.00 88.94 82 SER A N 1
ATOM 655 C CA . SER A 1 82 ? -8.739 -3.605 13.025 1.00 88.94 82 SER A CA 1
ATOM 656 C C . SER A 1 82 ? -8.878 -3.159 14.481 1.00 88.94 82 SER A C 1
ATOM 658 O O . SER A 1 82 ? -9.619 -3.781 15.243 1.00 88.94 82 SER A O 1
ATOM 660 N N . ASN A 1 83 ? -8.231 -2.051 14.856 1.00 91.31 83 ASN A N 1
ATOM 661 C CA . ASN A 1 83 ? -8.280 -1.531 16.221 1.00 91.31 83 ASN A CA 1
ATOM 662 C C . ASN A 1 83 ? -9.703 -1.123 16.609 1.00 91.31 83 ASN A C 1
ATOM 664 O O . ASN A 1 83 ? -10.180 -1.535 17.662 1.00 91.31 83 ASN A O 1
ATOM 668 N N . PHE A 1 84 ? -10.407 -0.384 15.747 1.00 94.44 84 PHE A N 1
ATOM 669 C CA . PHE A 1 84 ? -11.776 0.050 16.030 1.00 94.44 84 PHE A CA 1
ATOM 670 C C . PHE A 1 84 ? -12.757 -1.114 16.105 1.00 94.44 84 PHE A C 1
ATOM 672 O O . PHE A 1 84 ? -13.580 -1.148 17.017 1.00 94.44 84 PHE A O 1
ATOM 679 N N . ILE A 1 85 ? -12.651 -2.090 15.197 1.00 93.31 85 ILE A N 1
ATOM 680 C CA . ILE A 1 85 ? -13.491 -3.292 15.245 1.00 93.31 85 ILE A CA 1
ATOM 681 C C . ILE A 1 85 ? -13.257 -4.044 16.560 1.00 93.31 85 ILE A C 1
ATOM 683 O O . ILE A 1 85 ? -14.217 -4.376 17.251 1.00 93.31 85 ILE A O 1
ATOM 687 N N . ASN A 1 86 ? -12.001 -4.272 16.946 1.00 92.88 86 ASN A N 1
ATOM 688 C CA . ASN A 1 86 ? -11.685 -4.995 18.176 1.00 92.88 86 ASN A CA 1
ATOM 689 C C . ASN A 1 86 ? -12.123 -4.244 19.437 1.00 92.88 86 ASN A C 1
ATOM 691 O O . ASN A 1 86 ? -12.679 -4.867 20.338 1.00 92.88 86 ASN A O 1
ATOM 695 N N . GLN A 1 87 ? -11.904 -2.927 19.496 1.00 95.94 87 GLN A N 1
ATOM 696 C CA . GLN A 1 87 ? -12.340 -2.091 20.617 1.00 95.94 87 GLN A CA 1
ATOM 697 C C . GLN A 1 87 ? -13.864 -2.130 20.758 1.00 95.94 87 GLN A C 1
ATOM 699 O O . GLN A 1 87 ? -14.372 -2.435 21.835 1.00 95.94 87 GLN A O 1
ATOM 704 N N . ALA A 1 88 ? -14.598 -1.951 19.655 1.00 96.62 88 ALA A N 1
ATOM 705 C CA . ALA A 1 88 ? -16.056 -2.038 19.651 1.00 96.62 88 ALA A CA 1
ATOM 706 C C . ALA A 1 88 ? -16.563 -3.417 20.107 1.00 96.62 88 ALA A C 1
ATOM 708 O O . ALA A 1 88 ? -17.469 -3.496 20.934 1.00 96.62 88 ALA A O 1
ATOM 709 N N . LEU A 1 89 ? -15.954 -4.506 19.621 1.00 95.44 89 LEU A N 1
ATOM 710 C CA . LEU A 1 89 ? -16.320 -5.874 20.009 1.00 95.44 89 LEU A CA 1
ATOM 711 C C . LEU A 1 89 ? -16.048 -6.176 21.491 1.00 95.44 89 LEU A C 1
ATOM 713 O O . LEU A 1 89 ? -16.735 -7.011 22.074 1.00 95.44 89 LEU A O 1
ATOM 717 N N . ARG A 1 90 ? -15.062 -5.509 22.103 1.00 96.56 90 ARG A N 1
ATOM 718 C CA . ARG A 1 90 ? -14.728 -5.640 23.532 1.00 96.56 90 ARG A CA 1
ATOM 719 C C . ARG A 1 90 ? -15.478 -4.655 24.430 1.00 96.56 90 ARG A C 1
ATOM 721 O O . ARG A 1 90 ? -15.360 -4.748 25.648 1.00 96.56 90 ARG A O 1
ATOM 728 N N . GLY A 1 91 ? -16.243 -3.724 23.858 1.00 96.81 91 GLY A N 1
ATOM 729 C CA . GLY A 1 91 ? -16.871 -2.633 24.608 1.00 96.81 91 GLY A CA 1
ATOM 730 C C . GLY A 1 91 ? -15.868 -1.599 25.134 1.00 96.81 91 GLY A C 1
ATOM 731 O O . GLY A 1 91 ? -16.151 -0.906 26.109 1.00 96.81 91 GLY A O 1
ATOM 732 N N . GLU A 1 92 ? -14.692 -1.504 24.515 1.00 97.31 92 GLU A N 1
ATOM 733 C CA . GLU A 1 92 ? -13.655 -0.529 24.847 1.00 97.31 92 GLU A CA 1
ATOM 734 C C . GLU A 1 92 ? -13.892 0.798 24.097 1.00 97.31 92 GLU A C 1
ATOM 736 O O . GLU A 1 92 ? -14.429 0.799 22.984 1.00 97.31 92 GLU A O 1
ATOM 741 N N . PRO A 1 93 ? -13.469 1.948 24.657 1.00 96.62 93 PRO A N 1
ATOM 742 C CA . PRO A 1 93 ? -13.514 3.223 23.947 1.00 96.62 93 PRO A CA 1
ATOM 743 C C . PRO A 1 93 ? -12.693 3.204 22.650 1.00 96.62 93 PRO A C 1
ATOM 745 O O . PRO A 1 93 ? -11.551 2.738 22.627 1.00 96.62 93 PRO A O 1
ATOM 748 N N . LEU A 1 94 ? -13.248 3.784 21.583 1.00 95.81 94 LEU A N 1
ATOM 749 C CA . LEU A 1 94 ? -12.554 3.931 20.303 1.00 95.81 94 LEU A CA 1
ATOM 750 C C . LEU A 1 94 ? -11.433 4.972 20.418 1.00 95.81 94 LEU A C 1
ATOM 752 O O . LEU A 1 94 ? -11.683 6.137 20.725 1.00 95.81 94 LEU A O 1
ATOM 756 N N . THR A 1 95 ? -10.188 4.562 20.178 1.00 94.25 95 THR A N 1
ATOM 757 C CA . THR A 1 95 ? -9.014 5.430 20.374 1.00 94.25 95 THR A CA 1
ATOM 758 C C . THR A 1 95 ? -8.718 6.281 19.142 1.00 94.25 95 THR A C 1
ATOM 760 O O . THR A 1 95 ? -8.174 5.792 18.155 1.00 94.25 95 THR A O 1
ATOM 763 N N . ILE A 1 96 ? -9.008 7.579 19.208 1.00 91.94 96 ILE A N 1
ATOM 764 C CA . ILE A 1 96 ? -8.629 8.538 18.166 1.00 91.94 96 ILE A CA 1
ATOM 765 C C . ILE A 1 96 ? -7.279 9.159 18.532 1.00 91.94 96 ILE A C 1
ATOM 767 O O . ILE A 1 96 ? -7.136 9.779 19.583 1.00 91.94 96 ILE A O 1
ATOM 771 N N . TYR A 1 97 ? -6.282 8.994 17.664 1.00 85.00 97 TYR A N 1
ATOM 772 C CA . TYR A 1 97 ? -5.007 9.697 17.797 1.00 85.00 97 TYR A CA 1
ATOM 773 C C . TYR A 1 97 ? -5.110 11.094 17.175 1.00 85.00 97 TYR A C 1
ATOM 775 O O . TYR A 1 97 ? -5.466 11.224 15.998 1.00 85.00 97 TYR A O 1
ATOM 783 N N . GLY A 1 98 ? -4.767 12.121 17.956 1.00 86.75 98 GLY A N 1
ATOM 784 C CA . GLY A 1 98 ? -4.922 13.523 17.565 1.00 86.75 98 GLY A CA 1
ATOM 785 C C . GLY A 1 98 ? -6.390 13.954 17.535 1.00 86.75 98 GLY A C 1
ATOM 786 O O . GLY A 1 98 ? -7.203 13.454 18.305 1.00 86.75 98 GLY A O 1
ATOM 787 N N . GLU A 1 99 ? -6.726 14.857 16.616 1.00 90.12 99 GLU A N 1
ATOM 788 C CA . GLU A 1 99 ? -8.062 15.471 16.525 1.00 90.12 99 GLU A CA 1
ATOM 789 C C . GLU A 1 99 ? -9.060 14.679 15.656 1.00 90.12 99 GLU A C 1
ATOM 791 O O . GLU A 1 99 ? -10.218 15.067 15.525 1.00 90.12 99 GLU A O 1
ATOM 796 N N . GLY A 1 100 ? -8.632 13.584 15.015 1.00 86.00 100 GLY A N 1
ATOM 797 C CA . GLY A 1 100 ? -9.512 12.747 14.185 1.00 86.00 100 GLY A CA 1
ATOM 798 C C . GLY A 1 100 ? -9.918 13.355 12.836 1.00 86.00 100 GLY A C 1
ATOM 799 O O . GLY A 1 100 ? -10.798 12.819 12.168 1.00 86.00 100 GLY A O 1
ATOM 800 N N . THR A 1 101 ? -9.297 14.459 12.418 1.00 86.50 101 THR A N 1
ATOM 801 C CA . THR A 1 101 ? -9.578 15.153 11.148 1.00 86.50 101 THR A CA 1
ATOM 802 C C . THR A 1 101 ? -8.791 14.596 9.958 1.00 86.50 101 THR A C 1
ATOM 804 O O . THR A 1 101 ? -9.021 14.992 8.815 1.00 86.50 101 THR A O 1
ATOM 807 N N . GLN A 1 102 ? -7.863 13.669 10.205 1.00 80.06 102 GLN A N 1
ATOM 808 C CA . GLN A 1 102 ? -7.081 13.003 9.174 1.00 80.06 102 GLN A CA 1
ATOM 809 C C . GLN A 1 102 ? -7.961 12.133 8.270 1.00 80.06 102 GLN A C 1
ATOM 811 O O . GLN A 1 102 ? -8.797 11.360 8.734 1.00 80.06 102 GLN A O 1
ATOM 816 N N . THR A 1 103 ? -7.719 12.195 6.963 1.00 79.31 103 THR A N 1
ATOM 817 C CA . THR A 1 103 ? -8.429 11.372 5.982 1.00 79.31 103 THR A CA 1
ATOM 818 C C . THR A 1 103 ? -7.605 10.145 5.588 1.00 79.31 103 THR A C 1
ATOM 820 O O . THR A 1 103 ? -6.368 10.159 5.573 1.00 79.31 103 THR A O 1
ATOM 823 N N . ARG A 1 104 ? -8.296 9.039 5.297 1.00 80.31 104 ARG A N 1
ATOM 824 C CA . ARG A 1 104 ? -7.734 7.803 4.736 1.00 80.31 104 ARG A CA 1
ATOM 825 C C . ARG A 1 104 ? -8.735 7.214 3.747 1.00 80.31 104 ARG A C 1
ATOM 827 O O . ARG A 1 104 ? -9.931 7.209 4.023 1.00 80.31 104 ARG A O 1
ATOM 834 N N . SER A 1 105 ? -8.235 6.686 2.635 1.00 84.88 105 SER A N 1
ATOM 835 C CA . SER A 1 105 ? -9.027 5.890 1.693 1.00 84.88 105 SER A CA 1
ATOM 836 C C . SER A 1 105 ? -8.877 4.412 2.029 1.00 84.88 105 SER A C 1
ATOM 838 O O . SER A 1 105 ? -7.759 3.959 2.287 1.00 84.88 105 SER A O 1
ATOM 840 N N . PHE A 1 106 ? -9.988 3.674 2.019 1.00 91.81 106 PHE A N 1
ATOM 841 C CA . PHE A 1 106 ? -10.021 2.241 2.302 1.00 91.81 106 PHE A CA 1
ATOM 842 C C . PHE A 1 106 ? -10.543 1.459 1.099 1.00 91.81 106 PHE A C 1
ATOM 844 O O . PHE A 1 106 ? -11.536 1.848 0.491 1.00 91.81 106 PHE A O 1
ATOM 851 N N . CYS A 1 107 ? -9.894 0.339 0.799 1.00 95.50 107 CYS A N 1
ATOM 852 C CA . CYS A 1 107 ? -10.278 -0.604 -0.243 1.00 95.50 107 CYS A CA 1
ATOM 853 C C . CYS A 1 107 ? -10.761 -1.909 0.404 1.00 95.50 107 CYS A C 1
ATOM 855 O O . CYS A 1 107 ? -10.123 -2.411 1.334 1.00 95.50 107 CYS A O 1
ATOM 857 N N . TYR A 1 108 ? -11.889 -2.460 -0.044 1.00 97.06 108 TYR A N 1
ATOM 858 C CA . TYR A 1 108 ? -12.328 -3.764 0.447 1.00 97.06 108 TYR A CA 1
ATOM 859 C C . TYR A 1 108 ? -11.521 -4.883 -0.225 1.00 97.06 108 TYR A C 1
ATOM 861 O O . TYR A 1 108 ? -11.124 -4.778 -1.385 1.00 97.06 108 TYR A O 1
ATOM 869 N N . CYS A 1 109 ? -11.249 -5.971 0.498 1.00 96.69 109 CYS A N 1
ATOM 870 C CA . CYS A 1 109 ? -10.296 -6.987 0.051 1.00 96.69 109 CYS A CA 1
ATOM 871 C C . CYS A 1 109 ? -10.661 -7.645 -1.288 1.00 96.69 109 CYS A C 1
ATOM 873 O O . CYS A 1 109 ? -9.755 -7.992 -2.039 1.00 96.69 109 CYS A O 1
ATOM 875 N N . SER A 1 110 ? -11.949 -7.813 -1.611 1.00 97.88 110 SER A N 1
ATOM 876 C CA . SER A 1 110 ? -12.344 -8.377 -2.910 1.00 97.88 110 SER A CA 1
ATOM 877 C C . SER A 1 110 ? -12.025 -7.442 -4.074 1.00 97.88 110 SER A C 1
ATOM 879 O O . SER A 1 110 ? -11.625 -7.927 -5.127 1.00 97.88 110 SER A O 1
ATOM 881 N N . ASP A 1 111 ? -12.136 -6.126 -3.877 1.00 98.25 111 ASP A N 1
ATOM 882 C CA . ASP A 1 111 ? -11.807 -5.134 -4.906 1.00 98.25 111 ASP A CA 1
ATOM 883 C C . ASP A 1 111 ? -10.297 -5.103 -5.164 1.00 98.25 111 ASP A C 1
ATOM 885 O O . ASP A 1 111 ? -9.860 -5.057 -6.313 1.00 98.25 111 ASP A O 1
ATOM 889 N N . LEU A 1 112 ? -9.486 -5.208 -4.100 1.00 98.12 112 LEU A N 1
ATOM 890 C CA . LEU A 1 112 ? -8.037 -5.359 -4.240 1.00 98.12 112 LEU A CA 1
ATOM 891 C C . LEU A 1 112 ? -7.689 -6.629 -5.025 1.00 98.12 112 LEU A C 1
ATOM 893 O O . LEU A 1 112 ? -6.868 -6.568 -5.937 1.00 98.12 112 LEU A O 1
ATOM 897 N N . ILE A 1 113 ? -8.288 -7.771 -4.671 1.00 97.69 113 ILE A N 1
ATOM 898 C CA . ILE A 1 113 ? -8.018 -9.051 -5.340 1.00 97.69 113 ILE A CA 1
ATOM 899 C C . ILE A 1 113 ? -8.364 -8.958 -6.828 1.00 97.69 113 ILE A C 1
ATOM 901 O O . ILE A 1 113 ? -7.554 -9.357 -7.660 1.00 97.69 113 ILE A O 1
ATOM 905 N N . GLU A 1 114 ? -9.517 -8.384 -7.168 1.00 98.31 114 GLU A N 1
ATOM 906 C CA . GLU A 1 114 ? -9.913 -8.162 -8.560 1.00 98.31 114 GLU A CA 1
ATOM 907 C C . GLU A 1 114 ? -8.897 -7.280 -9.303 1.00 98.31 114 GLU A C 1
ATOM 909 O O . GLU A 1 114 ? -8.464 -7.619 -10.404 1.00 98.31 114 GLU A O 1
ATOM 914 N N . GLY A 1 115 ? -8.456 -6.177 -8.690 1.00 97.94 115 GLY A N 1
ATOM 915 C CA . GLY A 1 115 ? -7.425 -5.307 -9.262 1.00 97.94 115 GLY A CA 1
ATOM 916 C C . GLY A 1 115 ? -6.081 -6.015 -9.464 1.00 97.94 115 GLY A C 1
ATOM 917 O O . GLY A 1 115 ? -5.440 -5.838 -10.498 1.00 97.94 115 GLY A O 1
ATOM 918 N N . MET A 1 116 ? -5.666 -6.856 -8.511 1.00 98.25 116 MET A N 1
ATOM 919 C CA . MET A 1 116 ? -4.438 -7.652 -8.607 1.00 98.25 116 MET A CA 1
ATOM 920 C C . MET A 1 116 ? -4.499 -8.671 -9.747 1.00 98.25 116 MET A C 1
ATOM 922 O O . MET A 1 116 ? -3.513 -8.820 -10.465 1.00 98.25 116 MET A O 1
ATOM 926 N N . LEU A 1 117 ? -5.636 -9.352 -9.921 1.00 98.06 117 LEU A N 1
ATOM 927 C CA . LEU A 1 117 ? -5.837 -10.312 -11.009 1.00 98.06 117 LEU A CA 1
ATOM 928 C C . LEU A 1 117 ? -5.796 -9.609 -12.370 1.00 98.06 117 LEU A C 1
ATOM 930 O O . LEU A 1 117 ? -5.015 -10.001 -13.228 1.00 98.06 117 LEU A O 1
ATOM 934 N N . ARG A 1 118 ? -6.525 -8.498 -12.531 1.00 98.00 118 ARG A N 1
ATOM 935 C CA . ARG A 1 118 ? -6.536 -7.726 -13.787 1.00 98.00 118 ARG A CA 1
ATOM 936 C C . ARG A 1 118 ? -5.195 -7.112 -14.161 1.00 98.00 118 ARG A C 1
ATOM 938 O O . ARG A 1 118 ? -4.933 -6.919 -15.338 1.00 98.00 118 ARG A O 1
ATOM 945 N N . LEU A 1 119 ? -4.384 -6.734 -13.174 1.00 97.31 119 LEU A N 1
ATOM 946 C CA . LEU A 1 119 ? -3.038 -6.224 -13.426 1.00 97.31 119 LEU A CA 1
ATOM 947 C C . LEU A 1 119 ? -2.062 -7.355 -13.778 1.00 97.31 119 LEU A C 1
ATOM 949 O O . LEU A 1 119 ? -1.071 -7.123 -14.475 1.00 97.31 119 LEU A O 1
ATOM 953 N N . MET A 1 120 ? -2.311 -8.551 -13.238 1.00 96.44 120 MET A N 1
ATOM 954 C CA . MET A 1 120 ? -1.522 -9.739 -13.528 1.00 96.44 120 MET A CA 1
ATOM 955 C C . MET A 1 120 ? -1.816 -10.301 -14.913 1.00 96.44 120 MET A C 1
ATOM 957 O O . MET A 1 120 ? -0.880 -10.829 -15.498 1.00 96.44 120 MET A O 1
ATOM 961 N N . ASP A 1 121 ? -3.043 -10.213 -15.420 1.00 92.19 121 ASP A N 1
ATOM 962 C CA . ASP A 1 121 ? -3.441 -10.703 -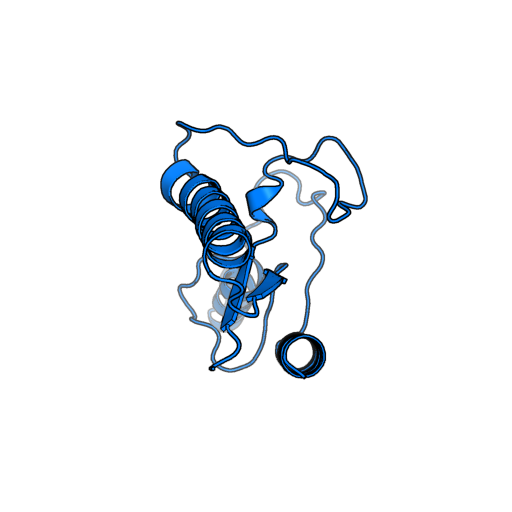16.752 1.00 92.19 121 ASP A CA 1
ATOM 963 C C . ASP A 1 121 ? -2.959 -9.797 -17.904 1.00 92.19 121 ASP A C 1
ATOM 965 O O . ASP A 1 121 ? -2.512 -10.349 -18.942 1.00 92.19 121 ASP A O 1
#

Sequence (121 aa):
GARILHASTSEVYGDPQVHPQTEDYWGHVNPIGPRSCYDEGKRIAESLMMNYHEAHDVEIRIIRIFNTYGPRMDPNDGRVISNFINQALRGEPLTIYGEGTQTRSFCYCSDLIEGMLRLMD

Secondary structure (DSSP, 8-state):
---EEEEEEGGGGBS-SSSS--TT---B--TTSTTHHHHHHHHHHHHHHHHHHHHH---EEEEEE--EE-TT--TTS-SHHHHHHHHHHHTPPP---TTS------EEHHHHHHHHHHHH-

Radius of gyration: 16.88 Å; chains: 1; bounding box: 35×34×45 Å

pLDDT: mean 94.4, std 4.91, range [77.44, 98.69]